Protein AF-A0A7S3FSC6-F1 (afdb_monomer_lite)

Structure (mmCIF, N/CA/C/O backbone):
data_AF-A0A7S3FSC6-F1
#
_entry.id   AF-A0A7S3FSC6-F1
#
loop_
_atom_site.group_PDB
_atom_site.id
_atom_site.type_symbol
_atom_site.label_atom_id
_atom_site.label_alt_id
_atom_site.label_comp_id
_atom_site.label_asym_id
_atom_site.label_entity_id
_atom_site.label_seq_id
_atom_site.pdbx_PDB_ins_code
_atom_site.Cartn_x
_atom_site.Cartn_y
_atom_site.Cartn_z
_atom_site.occupancy
_atom_site.B_iso_or_equiv
_atom_site.auth_seq_id
_atom_site.auth_comp_id
_atom_site.auth_asym_id
_atom_site.auth_atom_id
_atom_site.pdbx_PDB_model_num
ATOM 1 N N . MET A 1 1 ? -4.618 5.592 -26.002 1.00 50.25 1 MET A N 1
ATOM 2 C CA . MET A 1 1 ? -4.812 6.761 -25.107 1.00 50.25 1 MET A CA 1
ATOM 3 C C . MET A 1 1 ? -4.964 6.426 -23.608 1.00 50.25 1 MET A C 1
ATOM 5 O O . MET A 1 1 ? -4.963 7.364 -22.824 1.00 50.25 1 MET A O 1
ATOM 9 N N . MET A 1 2 ? -5.034 5.151 -23.174 1.00 52.09 2 MET A N 1
ATOM 10 C CA . MET A 1 2 ? -5.099 4.773 -21.739 1.00 52.09 2 MET A CA 1
ATOM 11 C C . MET A 1 2 ? -3.818 4.130 -21.170 1.00 52.09 2 MET A C 1
ATOM 13 O O . MET A 1 2 ? -3.769 3.846 -19.982 1.00 52.09 2 MET A O 1
ATOM 17 N N . GLU A 1 3 ? -2.776 3.884 -21.973 1.00 62.28 3 GLU A N 1
ATOM 18 C CA . GLU A 1 3 ? -1.646 3.046 -21.525 1.00 62.28 3 GLU A CA 1
ATOM 19 C C . GLU A 1 3 ? -0.825 3.629 -20.362 1.00 62.28 3 GLU A C 1
ATOM 21 O O . GLU A 1 3 ? -0.234 2.859 -19.608 1.00 62.28 3 GLU A O 1
ATOM 26 N N . GLY A 1 4 ? -0.815 4.957 -20.206 1.00 70.44 4 GLY A N 1
ATOM 27 C CA . GLY A 1 4 ? -0.102 5.666 -19.136 1.00 70.44 4 GLY A CA 1
ATOM 28 C C . GLY A 1 4 ? -1.013 6.355 -18.119 1.00 70.44 4 GLY A C 1
ATOM 29 O O . GLY A 1 4 ? -0.584 7.319 -17.499 1.00 70.44 4 GLY A O 1
ATOM 30 N N . LYS A 1 5 ? -2.287 5.954 -18.021 1.00 86.56 5 LYS A N 1
ATOM 31 C CA . LYS A 1 5 ? -3.194 6.463 -16.984 1.00 86.56 5 LYS A CA 1
ATOM 32 C C . LYS A 1 5 ? -3.479 5.362 -15.972 1.00 86.56 5 LYS A C 1
ATOM 34 O O . LYS A 1 5 ? -3.822 4.240 -16.354 1.00 86.56 5 LYS A O 1
ATOM 39 N N . GLY A 1 6 ? -3.411 5.718 -14.701 1.00 94.38 6 GLY A N 1
ATOM 40 C CA . GLY A 1 6 ? -3.760 4.849 -13.593 1.00 94.38 6 GLY A CA 1
ATOM 41 C C . GLY A 1 6 ? -4.298 5.634 -12.409 1.00 94.38 6 GLY A C 1
ATOM 42 O O . GLY A 1 6 ? -4.308 6.867 -12.405 1.00 94.38 6 GLY A O 1
ATOM 43 N N . CYS A 1 7 ? -4.795 4.903 -11.421 1.00 96.56 7 CYS A N 1
ATOM 44 C CA . CYS A 1 7 ? -5.230 5.446 -10.147 1.00 96.56 7 CYS A CA 1
ATOM 45 C C . CYS A 1 7 ? -4.863 4.502 -9.004 1.00 96.56 7 CYS A C 1
ATOM 47 O O . CYS A 1 7 ? -4.746 3.282 -9.171 1.00 96.56 7 CYS A O 1
ATOM 49 N N . THR A 1 8 ? -4.711 5.080 -7.820 1.00 97.69 8 THR A N 1
ATOM 50 C CA . THR A 1 8 ? -4.690 4.319 -6.577 1.00 97.69 8 THR A CA 1
ATOM 51 C C . THR A 1 8 ? -6.101 3.867 -6.217 1.00 97.69 8 THR A C 1
ATOM 53 O O . THR A 1 8 ? -7.100 4.409 -6.697 1.00 97.69 8 THR A O 1
ATOM 56 N N . ALA A 1 9 ? -6.193 2.867 -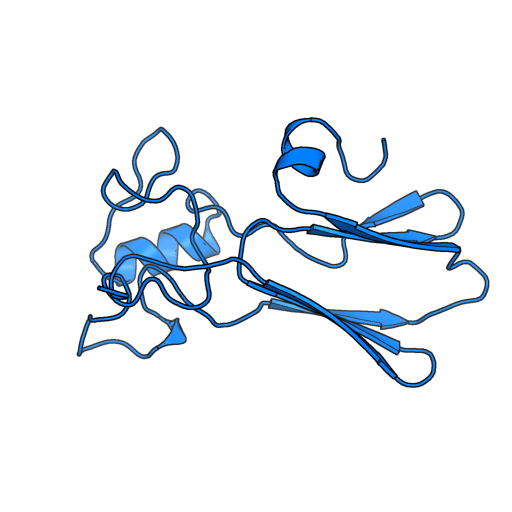5.349 1.00 98.06 9 ALA A N 1
ATOM 57 C CA . ALA A 1 9 ? -7.454 2.459 -4.759 1.00 98.06 9 ALA A CA 1
ATOM 58 C C . ALA A 1 9 ? -7.237 2.001 -3.319 1.00 98.06 9 ALA A C 1
ATOM 60 O O . ALA A 1 9 ? -6.410 1.129 -3.054 1.00 98.06 9 ALA A O 1
ATOM 61 N N . ASN A 1 10 ? -8.026 2.560 -2.408 1.00 98.44 10 ASN A N 1
ATOM 62 C CA . ASN A 1 10 ? -8.188 2.046 -1.059 1.00 98.44 10 ASN A CA 1
ATOM 63 C C . ASN A 1 10 ? -9.677 1.782 -0.841 1.00 98.44 10 ASN A C 1
ATOM 65 O O . ASN A 1 10 ? -10.488 2.708 -0.883 1.00 98.44 10 ASN A O 1
ATOM 69 N N . ALA A 1 11 ? -10.035 0.512 -0.692 1.00 98.38 11 ALA A N 1
ATOM 70 C CA . ALA A 1 11 ? -11.408 0.068 -0.525 1.00 98.38 11 ALA A CA 1
ATOM 71 C C . ALA A 1 11 ? -11.596 -0.500 0.880 1.00 98.38 11 ALA A C 1
ATOM 73 O O . ALA A 1 11 ? -10.780 -1.293 1.351 1.00 98.38 11 ALA A O 1
ATOM 74 N N . LEU A 1 12 ? -12.691 -0.119 1.531 1.00 98.56 12 LEU A N 1
ATOM 75 C CA . LEU A 1 12 ? -13.086 -0.642 2.831 1.00 98.56 12 LEU A CA 1
ATOM 76 C C . LEU A 1 12 ? -14.437 -1.337 2.694 1.00 98.56 12 LEU A C 1
ATOM 78 O O . LEU A 1 12 ? -15.450 -0.689 2.437 1.00 98.56 12 LEU A O 1
ATOM 82 N N . LEU A 1 13 ? -14.448 -2.653 2.873 1.00 98.56 13 LEU A N 1
ATOM 83 C CA . LEU A 1 13 ? -15.675 -3.426 3.005 1.00 98.56 13 LEU A CA 1
ATOM 84 C C . LEU A 1 13 ? -16.000 -3.579 4.490 1.00 98.56 13 LEU A C 1
ATOM 86 O O . LEU A 1 13 ? -15.150 -3.998 5.275 1.00 98.56 13 LEU A O 1
ATOM 90 N N . ILE A 1 14 ? -17.239 -3.268 4.856 1.00 97.94 14 ILE A N 1
ATOM 91 C CA . ILE A 1 14 ? -17.771 -3.496 6.198 1.00 97.94 14 ILE A CA 1
ATOM 92 C C . ILE A 1 14 ? -18.747 -4.662 6.103 1.00 97.94 14 ILE A C 1
ATOM 94 O O . ILE A 1 14 ? -19.761 -4.571 5.411 1.00 97.94 14 ILE A O 1
ATOM 98 N N . VAL A 1 15 ? -18.427 -5.767 6.770 1.00 97.31 15 VAL A N 1
ATOM 99 C CA . VAL A 1 15 ? -19.272 -6.962 6.803 1.00 97.31 15 VAL A CA 1
ATOM 100 C C . VAL A 1 15 ? -19.404 -7.444 8.240 1.00 97.31 15 VAL A C 1
ATOM 102 O O . VAL A 1 15 ? -18.421 -7.807 8.882 1.00 97.31 15 VAL A O 1
ATOM 105 N N . ASN A 1 16 ? -20.631 -7.434 8.764 1.00 95.94 16 ASN A N 1
ATOM 106 C CA . ASN A 1 16 ? -20.895 -7.632 10.191 1.00 95.94 16 ASN A CA 1
ATOM 107 C C . ASN A 1 16 ? -20.021 -6.676 11.031 1.00 95.94 16 ASN A C 1
ATOM 109 O O . ASN A 1 16 ? -19.974 -5.479 10.760 1.00 95.94 16 ASN A O 1
ATOM 113 N N . ASN A 1 17 ? -19.276 -7.208 12.001 1.00 96.56 17 ASN A N 1
ATOM 114 C CA . ASN A 1 17 ? -18.344 -6.441 12.826 1.00 96.56 17 ASN A CA 1
ATOM 115 C C . ASN A 1 17 ? -16.901 -6.502 12.290 1.00 96.56 17 ASN A C 1
ATOM 117 O O . ASN A 1 17 ? -15.958 -6.402 13.070 1.00 96.56 17 ASN A O 1
ATOM 121 N N . LEU A 1 18 ? -16.701 -6.707 10.987 1.00 98.44 18 LEU A N 1
ATOM 122 C CA . LEU A 1 18 ? -15.378 -6.824 10.377 1.00 98.44 18 LEU A CA 1
ATOM 123 C C . LEU A 1 18 ? -15.157 -5.725 9.335 1.00 98.44 18 LEU A C 1
ATOM 125 O O . LEU A 1 18 ? -15.922 -5.589 8.379 1.00 98.44 18 LEU A O 1
ATOM 129 N N . LEU A 1 19 ? -14.071 -4.976 9.506 1.00 98.62 19 LEU A N 1
ATOM 130 C CA . LEU A 1 19 ? -13.510 -4.091 8.493 1.00 98.62 19 LEU A CA 1
ATOM 131 C C . LEU A 1 19 ? -12.516 -4.882 7.645 1.00 98.62 19 LEU A C 1
ATOM 133 O O . LEU A 1 19 ? -11.583 -5.475 8.185 1.00 98.62 19 LEU A O 1
ATOM 137 N N . VAL A 1 20 ? -12.676 -4.861 6.326 1.00 98.75 20 VAL A N 1
ATOM 138 C CA . VAL A 1 20 ? -11.731 -5.443 5.367 1.00 98.75 20 VAL A CA 1
ATOM 139 C C . VAL A 1 20 ? -11.209 -4.318 4.482 1.00 98.75 20 VAL A C 1
ATOM 141 O O . VAL A 1 20 ? -11.916 -3.826 3.605 1.00 98.75 20 VAL A O 1
ATOM 144 N N . CYS A 1 21 ? -9.979 -3.883 4.738 1.00 98.75 21 CYS A N 1
ATOM 145 C CA . CYS A 1 21 ? -9.308 -2.834 3.979 1.00 98.75 21 CYS A CA 1
ATOM 146 C C . CYS A 1 21 ? -8.410 -3.460 2.911 1.00 98.75 21 CYS A C 1
ATOM 148 O O . CYS A 1 21 ? -7.557 -4.284 3.235 1.00 98.75 21 CYS A O 1
ATOM 150 N N . ALA A 1 22 ? -8.590 -3.059 1.655 1.00 98.75 22 ALA A N 1
ATOM 151 C CA . ALA A 1 22 ? -7.762 -3.448 0.521 1.00 98.75 22 ALA A CA 1
ATOM 152 C C . ALA A 1 22 ? -7.111 -2.199 -0.090 1.00 98.75 22 ALA A C 1
ATOM 154 O O . ALA A 1 22 ? -7.819 -1.312 -0.567 1.00 98.75 22 ALA A O 1
ATOM 155 N N . ASN A 1 23 ? -5.777 -2.128 -0.094 1.00 98.69 23 ASN A N 1
ATOM 156 C CA . ASN A 1 23 ? -5.032 -0.972 -0.602 1.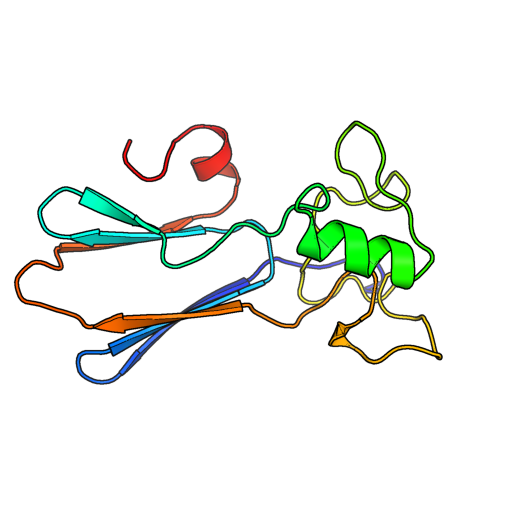00 98.69 23 ASN A CA 1
ATOM 157 C C . ASN A 1 23 ? -4.088 -1.334 -1.754 1.00 98.69 23 ASN A C 1
ATOM 159 O O . ASN A 1 23 ? -3.239 -2.213 -1.612 1.00 98.69 23 ASN A O 1
ATOM 163 N N . ALA A 1 24 ? -4.176 -0.592 -2.855 1.00 98.50 24 ALA A N 1
ATOM 164 C CA . ALA A 1 24 ? -3.244 -0.606 -3.976 1.00 98.50 24 ALA A CA 1
ATOM 165 C C . ALA A 1 24 ? -2.898 0.843 -4.358 1.00 98.50 24 ALA A C 1
ATOM 167 O O . ALA A 1 24 ? -3.632 1.503 -5.091 1.00 98.50 24 ALA A O 1
ATOM 168 N N . GLY A 1 25 ? -1.777 1.333 -3.833 1.00 98.06 25 GLY A N 1
ATOM 169 C CA . GLY A 1 25 ? -1.303 2.707 -4.005 1.00 98.06 25 GLY A CA 1
ATOM 170 C C . GLY A 1 25 ? -0.920 3.352 -2.678 1.00 98.06 25 GLY A C 1
ATOM 171 O O . GLY A 1 25 ? -0.726 2.656 -1.678 1.00 98.06 25 GLY A O 1
ATOM 172 N N . ASP A 1 26 ? -0.802 4.674 -2.668 1.00 97.12 26 ASP A N 1
ATOM 173 C CA . ASP A 1 26 ? -0.399 5.499 -1.521 1.00 97.12 26 ASP A CA 1
ATOM 174 C C . ASP A 1 26 ? -1.553 6.293 -0.884 1.00 97.12 26 ASP A C 1
ATOM 176 O O . ASP A 1 26 ? -1.350 7.168 -0.050 1.00 97.12 26 ASP A O 1
ATOM 180 N N . THR A 1 27 ? -2.789 5.931 -1.218 1.00 97.75 27 THR A N 1
ATOM 181 C CA . THR A 1 27 ? -3.970 6.276 -0.421 1.00 97.75 27 THR A CA 1
ATOM 182 C C . THR A 1 27 ? -3.939 5.493 0.894 1.00 97.75 27 THR A C 1
ATOM 184 O O . THR A 1 27 ? -3.615 4.302 0.907 1.00 97.75 27 THR A O 1
ATOM 187 N N . ARG A 1 28 ? -4.318 6.130 2.005 1.00 98.44 28 ARG A N 1
ATOM 188 C CA . ARG A 1 28 ? -4.267 5.515 3.340 1.00 98.44 28 ARG A CA 1
ATOM 189 C C . ARG A 1 28 ? -5.647 5.409 3.976 1.00 98.44 28 ARG A C 1
ATOM 191 O O . ARG A 1 28 ? -6.454 6.331 3.873 1.00 98.44 28 ARG A O 1
ATOM 198 N N . CYS A 1 29 ? -5.875 4.290 4.657 1.00 98.62 29 CYS A N 1
ATOM 199 C CA . CYS A 1 29 ? -7.026 4.026 5.510 1.00 98.62 29 CYS A CA 1
ATOM 200 C C . CYS A 1 29 ? -6.560 3.863 6.960 1.00 98.62 29 CYS A C 1
ATOM 202 O O . CYS A 1 29 ? -5.586 3.152 7.237 1.00 98.62 29 CYS A O 1
ATOM 204 N N . VAL A 1 30 ? -7.243 4.531 7.884 1.00 98.62 30 VAL A N 1
ATOM 205 C CA . VAL A 1 30 ? -6.908 4.590 9.310 1.00 98.62 30 VAL A CA 1
ATOM 206 C C . VAL A 1 30 ? -8.191 4.442 10.117 1.00 98.62 30 VAL A C 1
ATOM 208 O O . VAL A 1 30 ? -9.156 5.157 9.863 1.00 98.62 30 VAL A O 1
ATOM 211 N N . VAL A 1 31 ? -8.203 3.545 11.101 1.00 98.56 31 VAL A N 1
ATOM 212 C CA . VAL A 1 31 ? -9.288 3.457 12.086 1.00 98.56 31 VAL A CA 1
ATOM 213 C C . VAL A 1 31 ? -8.908 4.239 13.341 1.00 98.56 31 VAL A C 1
ATOM 215 O O . VAL A 1 31 ? -7.789 4.114 13.838 1.00 98.56 31 VAL A O 1
ATOM 218 N N . GLY A 1 32 ? -9.825 5.067 13.833 1.00 98.50 32 GLY A N 1
ATOM 219 C CA . GLY A 1 32 ? -9.752 5.659 15.162 1.00 98.50 32 GLY A CA 1
ATOM 220 C C . GLY A 1 32 ? -10.312 4.671 16.178 1.00 98.50 32 GLY A C 1
ATOM 221 O O . GLY A 1 32 ? -11.455 4.234 16.042 1.00 98.50 32 GLY A O 1
ATOM 222 N N . GLU A 1 33 ? -9.506 4.282 17.162 1.00 98.06 33 GLU A N 1
ATOM 223 C CA . GLU A 1 33 ? -9.925 3.367 18.220 1.00 98.06 33 GLU A CA 1
ATOM 224 C C . GLU A 1 33 ? -9.398 3.811 19.590 1.00 98.06 33 GLU A C 1
ATOM 226 O O . GLU A 1 33 ? -8.183 3.864 19.819 1.00 98.06 33 GLU A O 1
ATOM 231 N N . ALA A 1 34 ? -10.317 4.118 20.510 1.00 96.75 34 ALA A N 1
ATOM 232 C CA . ALA A 1 34 ? -10.036 4.661 21.840 1.00 96.75 34 ALA A CA 1
ATOM 233 C C . ALA A 1 34 ? -9.080 5.867 21.784 1.00 96.75 34 ALA A C 1
ATOM 235 O O . ALA A 1 34 ? -8.085 5.928 22.514 1.00 96.75 34 ALA A O 1
ATOM 236 N N . GLY A 1 35 ? -9.354 6.800 20.866 1.00 95.94 35 GLY A N 1
ATOM 237 C CA . GLY A 1 35 ? -8.551 8.011 20.671 1.00 95.94 35 GLY A CA 1
ATOM 238 C C . GLY A 1 35 ? -7.191 7.802 19.990 1.00 95.94 35 GLY A C 1
ATOM 239 O O . GLY A 1 35 ? -6.415 8.753 19.887 1.00 95.94 35 GLY A O 1
ATOM 240 N N . ARG A 1 36 ? -6.877 6.589 19.511 1.00 97.75 36 ARG A N 1
ATOM 241 C CA . ARG A 1 36 ? -5.632 6.294 18.781 1.00 97.75 36 ARG A CA 1
ATOM 242 C C . ARG A 1 36 ? -5.897 5.977 17.319 1.00 97.75 36 ARG A C 1
ATOM 244 O O . ARG A 1 36 ? -6.814 5.230 16.995 1.00 97.75 36 ARG A O 1
ATOM 251 N N . ALA A 1 37 ? -5.034 6.481 16.449 1.00 98.19 37 ALA A N 1
ATOM 252 C CA . ALA A 1 37 ? -5.039 6.151 15.033 1.00 98.19 37 ALA A CA 1
ATOM 253 C C . ALA A 1 37 ? -4.313 4.824 14.768 1.00 98.19 37 ALA A C 1
ATOM 255 O O . ALA A 1 37 ? -3.109 4.698 15.001 1.00 98.19 37 ALA A O 1
ATOM 256 N N . ILE A 1 38 ? -5.030 3.838 14.234 1.00 98.06 38 ILE A N 1
ATOM 257 C CA . ILE A 1 38 ? -4.492 2.533 13.842 1.00 98.06 38 ILE A CA 1
ATOM 258 C C . ILE A 1 38 ? -4.546 2.431 12.310 1.00 98.06 38 ILE A C 1
ATOM 260 O O . ILE A 1 38 ? -5.631 2.363 11.731 1.00 98.06 38 ILE A O 1
ATOM 264 N N . PRO A 1 39 ? -3.398 2.402 11.609 1.00 97.81 39 PRO A N 1
ATOM 265 C CA . PRO A 1 39 ? -3.387 2.238 10.159 1.00 97.81 39 PRO A CA 1
ATOM 266 C C . PRO A 1 39 ? -3.992 0.894 9.742 1.00 97.81 39 PRO A C 1
ATOM 268 O O . PRO A 1 39 ? -3.558 -0.168 10.207 1.00 97.81 39 PRO A O 1
ATOM 271 N N . LEU A 1 40 ? -4.966 0.929 8.835 1.00 98.50 40 LEU A N 1
ATOM 272 C CA . LEU A 1 40 ? -5.535 -0.254 8.187 1.00 98.50 40 LEU A CA 1
ATOM 273 C C . LEU A 1 40 ? -4.869 -0.565 6.844 1.00 98.50 40 LEU A C 1
ATOM 275 O O . LEU A 1 40 ? -5.041 -1.659 6.322 1.00 98.50 40 LEU A O 1
ATOM 279 N N . SER A 1 41 ? -4.052 0.341 6.315 1.00 98.44 41 SER A N 1
ATOM 280 C CA . SER A 1 41 ? -3.260 0.111 5.110 1.00 98.44 41 SER A CA 1
ATOM 281 C C . SER A 1 41 ? -1.819 0.584 5.271 1.00 98.44 41 SER A C 1
ATOM 283 O O . SER A 1 41 ? -1.495 1.379 6.154 1.00 98.44 41 SER A O 1
ATOM 285 N N . THR A 1 42 ? -0.956 0.109 4.377 1.00 96.94 42 THR A N 1
ATOM 286 C CA . THR A 1 42 ? 0.398 0.633 4.174 1.00 96.94 42 THR A CA 1
ATOM 287 C C . THR A 1 42 ? 0.469 1.284 2.801 1.00 96.94 42 THR A C 1
ATOM 289 O O . THR A 1 42 ? 0.013 0.696 1.820 1.00 96.94 42 THR A O 1
ATOM 292 N N . ASP A 1 43 ? 1.024 2.490 2.739 1.00 97.56 43 ASP A N 1
ATOM 293 C CA . ASP A 1 43 ? 1.176 3.244 1.498 1.00 97.56 43 ASP A CA 1
ATOM 294 C C . ASP A 1 43 ? 2.235 2.583 0.619 1.00 97.56 43 ASP A C 1
ATOM 296 O O . ASP A 1 43 ? 3.364 2.349 1.047 1.00 97.56 43 ASP A O 1
ATOM 300 N N . HIS A 1 44 ? 1.894 2.283 -0.627 1.00 98.00 44 HIS A N 1
ATOM 301 C CA . HIS A 1 44 ? 2.778 1.573 -1.540 1.00 98.00 44 HIS A CA 1
ATOM 302 C C . HIS A 1 44 ? 3.685 2.543 -2.299 1.00 98.00 44 HIS A C 1
ATOM 304 O O . HIS A 1 44 ? 3.371 2.989 -3.405 1.00 98.00 44 HIS A O 1
ATOM 310 N N . LYS A 1 45 ? 4.838 2.843 -1.697 1.00 96.94 45 LYS A N 1
ATOM 311 C CA . LYS A 1 45 ? 5.886 3.677 -2.297 1.00 96.94 45 LYS A CA 1
ATOM 312 C C . LYS A 1 45 ? 7.024 2.813 -2.885 1.00 96.94 45 LYS A C 1
ATOM 314 O O . LYS A 1 45 ? 7.358 1.775 -2.303 1.00 96.94 45 LYS A O 1
ATOM 319 N N . PRO A 1 46 ? 7.662 3.207 -4.007 1.00 97.94 46 PRO A N 1
ATOM 320 C CA . PRO A 1 46 ? 8.731 2.424 -4.650 1.00 97.94 46 PRO A CA 1
ATOM 321 C C . PRO A 1 46 ? 9.980 2.176 -3.794 1.00 97.94 46 PRO A C 1
ATOM 323 O O . PRO A 1 46 ? 10.709 1.218 -4.032 1.00 97.94 46 PRO A O 1
ATOM 326 N N . ASN A 1 47 ? 10.239 3.011 -2.788 1.00 95.56 47 ASN A N 1
ATOM 327 C CA . ASN A 1 47 ? 11.372 2.866 -1.872 1.00 95.56 47 ASN A CA 1
ATOM 328 C C . ASN A 1 47 ? 11.156 1.797 -0.783 1.00 95.56 47 ASN A C 1
ATOM 330 O O . ASN A 1 47 ? 12.129 1.382 -0.143 1.00 95.56 47 ASN A O 1
ATOM 334 N N . LEU A 1 48 ? 9.923 1.324 -0.574 1.00 96.81 48 LEU A N 1
ATOM 335 C CA . LEU A 1 48 ? 9.645 0.228 0.351 1.00 96.81 48 LEU A CA 1
ATOM 336 C C . LEU A 1 48 ? 10.316 -1.051 -0.135 1.00 96.81 48 LEU A C 1
ATOM 338 O O . LEU A 1 48 ? 10.142 -1.444 -1.285 1.00 96.81 48 LEU A O 1
ATOM 342 N N . LYS A 1 49 ? 11.036 -1.745 0.758 1.00 97.50 49 LYS A N 1
ATOM 343 C CA . LYS A 1 49 ? 11.864 -2.908 0.396 1.00 97.50 49 LYS A CA 1
ATOM 344 C C . LYS A 1 49 ? 11.106 -3.940 -0.450 1.00 97.50 49 LYS A C 1
ATOM 346 O O . LYS A 1 49 ? 11.600 -4.328 -1.499 1.00 97.50 49 LYS A O 1
ATOM 351 N N . ARG A 1 50 ? 9.899 -4.345 -0.031 1.00 97.81 50 ARG A N 1
ATOM 352 C CA . ARG A 1 50 ? 9.078 -5.332 -0.761 1.00 97.81 50 ARG A CA 1
ATOM 353 C C . ARG A 1 50 ? 8.722 -4.864 -2.174 1.00 97.81 50 ARG A C 1
ATOM 355 O O . ARG A 1 50 ? 8.757 -5.656 -3.110 1.00 97.81 50 ARG A O 1
ATOM 362 N N . GLU A 1 51 ? 8.388 -3.587 -2.324 1.00 98.56 51 GLU A N 1
ATOM 363 C CA . GLU A 1 51 ? 8.011 -3.010 -3.612 1.00 98.56 51 GLU A CA 1
ATOM 364 C C . GLU A 1 51 ? 9.244 -2.853 -4.510 1.00 98.56 51 GLU A C 1
ATOM 366 O O . GLU A 1 51 ? 9.220 -3.291 -5.656 1.00 98.56 51 GLU A O 1
ATOM 371 N N . ARG A 1 52 ? 10.349 -2.330 -3.966 1.00 98.31 52 ARG A N 1
ATOM 372 C CA . ARG A 1 52 ? 11.630 -2.175 -4.665 1.00 98.31 52 ARG A CA 1
ATOM 373 C C . ARG A 1 52 ? 12.178 -3.502 -5.178 1.00 98.31 52 ARG A C 1
ATOM 375 O O . ARG A 1 52 ? 12.585 -3.588 -6.331 1.00 98.31 52 ARG A O 1
ATOM 382 N N . ASP A 1 53 ? 12.147 -4.539 -4.343 1.00 98.50 53 ASP A N 1
ATOM 383 C CA . ASP A 1 53 ? 12.614 -5.874 -4.719 1.00 98.50 53 ASP A CA 1
ATOM 384 C C . ASP A 1 53 ? 11.790 -6.435 -5.895 1.00 98.50 53 ASP A C 1
ATOM 386 O O . ASP A 1 53 ? 12.356 -7.045 -6.803 1.00 98.50 53 ASP A O 1
ATOM 390 N N . ARG A 1 54 ? 10.467 -6.200 -5.923 1.00 98.56 54 ARG A N 1
ATOM 391 C CA . ARG A 1 54 ? 9.614 -6.562 -7.070 1.00 98.56 54 ARG A CA 1
ATOM 392 C C . ARG A 1 54 ? 9.972 -5.743 -8.312 1.00 98.56 54 ARG A C 1
ATOM 394 O O . ARG A 1 54 ? 10.153 -6.323 -9.377 1.00 98.56 54 ARG A O 1
ATOM 401 N N . ILE A 1 55 ? 10.105 -4.424 -8.176 1.00 98.56 55 ILE A N 1
ATOM 402 C CA . ILE A 1 55 ? 10.426 -3.508 -9.284 1.00 98.56 55 ILE A CA 1
ATOM 403 C C . ILE A 1 55 ? 11.741 -3.912 -9.966 1.00 98.56 55 ILE A C 1
ATOM 405 O O . ILE A 1 55 ? 11.785 -4.020 -11.190 1.00 98.56 55 ILE A O 1
ATOM 409 N N . TYR A 1 56 ? 12.782 -4.220 -9.188 1.00 98.19 56 TYR A N 1
ATOM 410 C CA . TYR A 1 56 ? 14.073 -4.672 -9.719 1.00 98.19 56 TYR A CA 1
ATOM 411 C C . TYR A 1 56 ? 13.989 -6.038 -10.399 1.00 98.19 56 TYR A C 1
ATOM 413 O O . TYR A 1 56 ? 14.542 -6.219 -11.483 1.00 98.19 56 TYR A O 1
ATOM 421 N N . LYS A 1 57 ? 13.250 -6.994 -9.819 1.00 98.06 57 LYS A N 1
ATOM 422 C CA . LYS A 1 57 ? 12.987 -8.290 -10.470 1.00 98.06 57 LYS A CA 1
ATOM 423 C C . LYS A 1 57 ? 12.220 -8.137 -11.785 1.00 98.06 57 LYS A C 1
ATOM 425 O O . LYS A 1 57 ? 12.415 -8.942 -12.692 1.00 98.06 57 LYS A O 1
ATOM 430 N N . ALA A 1 58 ? 11.392 -7.099 -11.903 1.00 97.81 58 ALA A N 1
ATOM 431 C CA . ALA A 1 58 ? 10.666 -6.780 -13.124 1.00 97.81 58 ALA A CA 1
ATOM 432 C C . ALA A 1 58 ? 11.536 -6.181 -14.243 1.00 97.81 58 ALA A C 1
ATOM 434 O O . ALA A 1 58 ? 11.061 -6.083 -15.377 1.00 97.81 58 ALA A O 1
ATOM 435 N N . GLY A 1 59 ? 12.796 -5.836 -13.947 1.00 96.75 59 GLY A N 1
ATOM 436 C CA . GLY A 1 59 ? 13.732 -5.199 -14.876 1.00 96.75 59 GLY A CA 1
ATOM 437 C C . GLY A 1 59 ? 13.678 -3.668 -14.871 1.00 96.75 59 GLY A C 1
ATOM 438 O O . GLY A 1 59 ? 14.349 -3.046 -15.689 1.00 96.75 59 GLY A O 1
ATOM 439 N N . SER A 1 60 ? 12.904 -3.071 -13.961 1.00 96.75 60 SER A N 1
ATOM 440 C CA . SER A 1 60 ? 12.811 -1.620 -13.766 1.00 96.75 60 SER A CA 1
ATOM 441 C C . SER A 1 60 ? 13.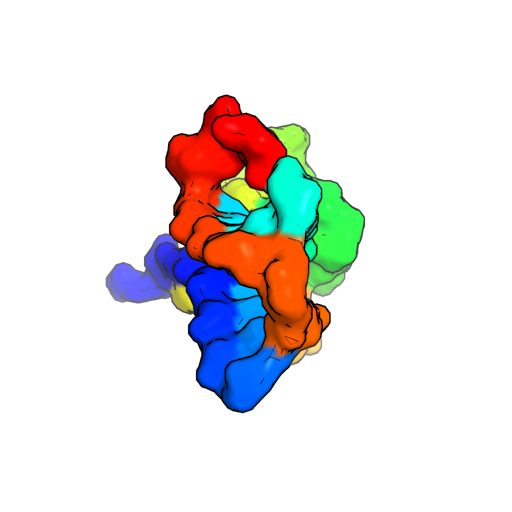761 -1.145 -12.663 1.00 96.75 60 SER A C 1
ATOM 443 O O . SER A 1 60 ? 14.318 -1.936 -11.901 1.00 96.75 60 SER A O 1
ATOM 445 N N . THR A 1 61 ? 13.931 0.167 -12.543 1.00 97.06 61 THR A N 1
ATOM 446 C CA . THR A 1 61 ? 14.804 0.829 -11.561 1.00 97.06 61 THR A CA 1
ATOM 447 C C . THR A 1 61 ? 14.020 1.786 -10.666 1.00 97.06 61 THR A C 1
ATOM 449 O O . THR A 1 61 ? 12.901 2.163 -10.992 1.00 97.06 61 THR A O 1
ATOM 452 N N . VAL A 1 62 ? 14.595 2.187 -9.529 1.00 98.00 62 VAL A N 1
ATOM 453 C CA . VAL A 1 62 ? 14.036 3.191 -8.613 1.00 98.00 62 VAL A CA 1
ATOM 454 C C . VAL A 1 62 ? 15.130 4.217 -8.355 1.00 98.00 62 VAL A C 1
ATOM 456 O O . VAL A 1 62 ? 16.194 3.861 -7.846 1.00 98.00 62 VAL A O 1
ATOM 459 N N . ASN A 1 63 ? 14.898 5.472 -8.737 1.00 96.25 63 ASN A N 1
ATOM 460 C CA . ASN A 1 63 ? 15.876 6.543 -8.535 1.00 96.25 63 ASN A CA 1
ATOM 461 C C . ASN A 1 63 ? 15.880 7.050 -7.075 1.00 96.25 63 ASN A C 1
ATOM 463 O O . ASN A 1 63 ? 15.069 6.628 -6.247 1.00 96.25 63 ASN A O 1
ATOM 467 N N . ILE A 1 64 ? 16.789 7.978 -6.755 1.00 94.94 64 ILE A N 1
ATOM 468 C CA . ILE A 1 64 ? 16.926 8.546 -5.400 1.00 94.94 64 ILE A CA 1
ATOM 469 C C . ILE A 1 64 ? 15.670 9.290 -4.916 1.00 94.94 64 ILE A C 1
ATOM 471 O O . ILE A 1 64 ? 15.412 9.349 -3.718 1.00 94.94 64 ILE A O 1
ATOM 475 N N . GLU A 1 65 ? 14.856 9.796 -5.841 1.00 94.69 65 GLU A N 1
ATOM 476 C CA . GLU A 1 65 ? 13.578 10.462 -5.562 1.00 94.69 65 GLU A CA 1
ATOM 477 C C . GLU A 1 65 ? 12.420 9.466 -5.369 1.00 94.69 65 GLU A C 1
ATOM 479 O O . GLU A 1 65 ? 11.273 9.866 -5.182 1.00 94.69 65 GLU A O 1
ATOM 484 N N . GLY A 1 66 ? 12.690 8.158 -5.437 1.00 95.00 66 GLY A N 1
ATOM 485 C CA . GLY A 1 66 ? 11.674 7.121 -5.295 1.00 95.00 66 GLY A CA 1
ATOM 486 C C . GLY A 1 66 ? 10.787 6.951 -6.529 1.00 95.00 66 GLY A C 1
ATOM 487 O O . GLY A 1 66 ? 9.661 6.480 -6.390 1.00 95.00 66 GLY A O 1
ATOM 488 N N . ARG A 1 67 ? 11.263 7.312 -7.727 1.00 96.62 67 ARG A N 1
ATOM 489 C CA . ARG A 1 67 ? 1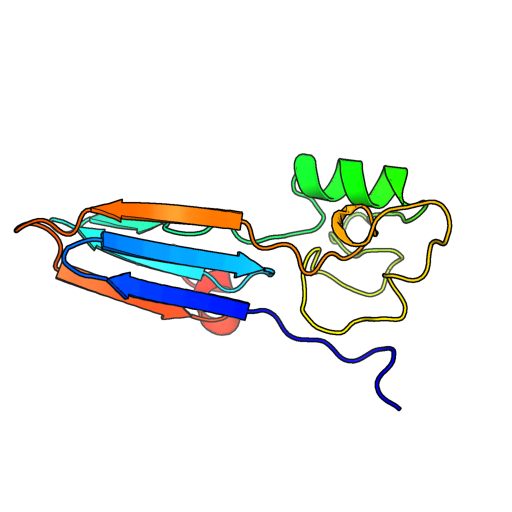0.536 7.135 -8.994 1.00 96.62 67 ARG A CA 1
ATOM 490 C C . ARG A 1 67 ? 10.985 5.889 -9.750 1.00 96.62 67 ARG A C 1
ATOM 492 O O . ARG A 1 67 ? 12.183 5.674 -9.932 1.00 96.62 67 ARG A O 1
ATOM 499 N N . ILE A 1 68 ? 10.018 5.118 -10.241 1.00 96.06 68 ILE A N 1
ATOM 500 C CA . ILE A 1 68 ? 10.220 3.963 -11.117 1.00 96.06 68 ILE A CA 1
ATOM 501 C C . ILE A 1 68 ? 10.610 4.454 -12.507 1.00 96.06 68 ILE A C 1
ATOM 503 O O . ILE A 1 68 ? 9.854 5.209 -13.122 1.00 96.06 68 ILE A O 1
ATOM 507 N N . ASP A 1 69 ? 11.786 4.043 -12.981 1.00 94.44 69 ASP A N 1
ATOM 508 C CA . ASP A 1 69 ? 12.350 4.419 -14.288 1.00 94.44 69 ASP A CA 1
ATOM 509 C C . ASP A 1 69 ? 12.338 5.942 -14.543 1.00 94.44 69 ASP A C 1
ATOM 511 O O . ASP A 1 69 ? 12.177 6.410 -15.667 1.00 94.44 69 ASP A O 1
ATOM 515 N N . GLY A 1 70 ? 12.457 6.735 -13.470 1.00 92.94 70 GLY A N 1
ATOM 516 C CA . GLY A 1 70 ? 12.400 8.200 -13.511 1.00 92.94 70 GLY A CA 1
ATOM 517 C C . GLY A 1 70 ? 11.004 8.801 -13.729 1.00 92.94 70 GLY A C 1
ATOM 518 O O . GLY A 1 70 ? 10.882 10.021 -13.750 1.00 92.94 70 GLY A O 1
ATOM 519 N N . ASN A 1 71 ? 9.953 7.984 -13.849 1.00 90.25 71 ASN A N 1
ATOM 520 C CA . ASN A 1 71 ? 8.605 8.435 -14.198 1.00 90.25 71 ASN A CA 1
ATOM 521 C C . ASN A 1 71 ? 7.661 8.476 -12.982 1.00 90.25 71 ASN A C 1
ATOM 523 O O . ASN A 1 71 ? 7.318 9.551 -12.485 1.00 90.25 71 ASN A O 1
ATOM 527 N N . LEU A 1 72 ? 7.269 7.313 -12.453 1.00 92.00 72 LEU A N 1
ATOM 528 C CA . LEU A 1 72 ? 6.179 7.192 -11.474 1.00 92.00 72 LEU A CA 1
ATOM 529 C C . LEU A 1 72 ? 6.693 7.039 -10.039 1.00 92.00 72 LEU A C 1
ATOM 531 O O . LEU A 1 72 ? 7.514 6.173 -9.765 1.00 92.00 72 LEU A O 1
ATOM 535 N N . ASN A 1 73 ? 6.172 7.827 -9.100 1.00 93.75 73 ASN A N 1
ATOM 536 C CA . ASN A 1 73 ? 6.502 7.769 -7.664 1.00 93.75 73 ASN A CA 1
ATOM 537 C C . ASN A 1 73 ? 5.603 6.803 -6.858 1.00 93.75 73 ASN A C 1
ATOM 539 O O . ASN A 1 73 ? 5.578 6.855 -5.629 1.00 93.75 73 ASN A O 1
ATOM 543 N N . LEU A 1 74 ? 4.882 5.913 -7.543 1.00 94.44 74 LEU A N 1
ATOM 544 C CA . LEU A 1 74 ? 3.941 4.947 -6.976 1.00 94.44 74 LEU A CA 1
ATOM 545 C C . LEU A 1 74 ? 4.290 3.531 -7.438 1.00 94.44 74 LEU A C 1
ATOM 547 O O . LEU A 1 74 ? 4.698 3.327 -8.580 1.00 94.44 74 LEU A O 1
ATOM 551 N N . SER A 1 75 ? 4.146 2.539 -6.558 1.00 97.56 75 SER A N 1
ATOM 552 C CA . SER A 1 75 ? 4.484 1.145 -6.889 1.00 97.56 75 SER A CA 1
ATOM 553 C C . SER A 1 75 ? 3.265 0.262 -7.153 1.00 97.56 75 SER A C 1
ATOM 555 O O . SER A 1 75 ? 3.410 -0.855 -7.654 1.00 97.56 75 SER A O 1
ATOM 557 N N . ARG A 1 76 ? 2.057 0.741 -6.843 1.00 98.31 76 ARG A N 1
ATOM 558 C CA . ARG A 1 76 ? 0.803 0.024 -7.090 1.00 98.31 76 ARG A CA 1
ATOM 559 C C . ARG A 1 76 ? -0.277 0.963 -7.595 1.00 98.31 76 ARG A C 1
ATOM 561 O O . ARG A 1 76 ? -0.427 2.059 -7.070 1.00 98.31 76 ARG A O 1
ATOM 568 N N . ALA A 1 77 ? -1.026 0.496 -8.585 1.00 97.50 77 ALA A N 1
ATOM 569 C CA . ALA A 1 77 ? -2.144 1.217 -9.182 1.00 97.50 77 ALA A CA 1
ATOM 570 C C . ALA A 1 77 ? -3.026 0.278 -10.005 1.00 97.50 77 ALA A C 1
ATOM 572 O O . ALA A 1 77 ? -2.573 -0.756 -10.515 1.00 97.50 77 ALA A O 1
ATOM 573 N N . ILE A 1 78 ? -4.283 0.661 -10.189 1.00 97.25 78 ILE A N 1
ATOM 574 C CA . ILE A 1 78 ? -5.150 0.166 -11.260 1.00 97.25 78 ILE A CA 1
ATOM 575 C C . ILE A 1 78 ? -4.838 0.992 -12.515 1.00 97.25 78 ILE A C 1
ATOM 577 O O . ILE A 1 78 ? -4.649 2.198 -12.420 1.00 97.25 78 ILE A O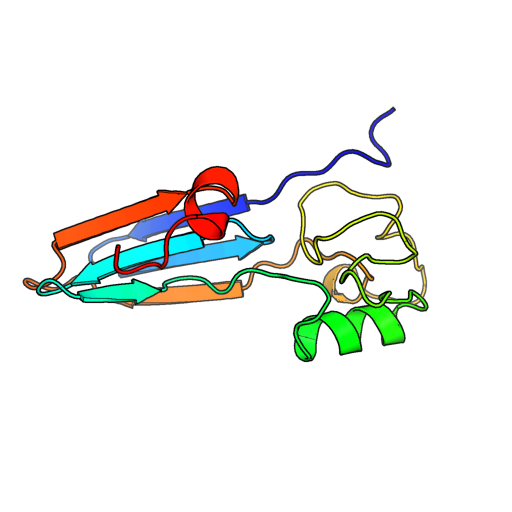 1
ATOM 581 N N . GLY A 1 79 ? -4.759 0.364 -13.691 1.00 95.12 79 GLY A N 1
ATOM 582 C CA . GLY A 1 79 ? -4.268 1.033 -14.906 1.00 95.12 79 GLY A CA 1
ATOM 583 C C . GLY A 1 79 ? -2.746 0.944 -15.040 1.00 95.12 79 GLY A C 1
ATOM 584 O O . GLY A 1 79 ? -2.188 -0.106 -14.728 1.00 95.12 79 GLY A O 1
ATOM 585 N N . ASP A 1 80 ? -2.086 1.985 -15.550 1.00 94.00 80 ASP A N 1
ATOM 586 C CA . ASP A 1 80 ? -0.627 2.031 -15.796 1.00 94.00 80 ASP A CA 1
ATOM 587 C C . ASP A 1 80 ? -0.102 0.808 -16.557 1.00 94.00 80 ASP A C 1
ATOM 589 O O . ASP A 1 80 ? 0.920 0.200 -16.227 1.00 94.00 80 ASP A O 1
ATOM 593 N N . ILE A 1 81 ? -0.850 0.421 -17.592 1.00 93.12 81 ILE A N 1
ATOM 594 C CA . ILE A 1 81 ? -0.628 -0.815 -18.345 1.00 93.12 81 ILE A CA 1
ATOM 595 C C . ILE A 1 81 ? 0.770 -0.842 -18.966 1.00 93.12 81 ILE A C 1
ATOM 597 O O . ILE A 1 81 ? 1.352 -1.916 -19.071 1.00 93.12 81 ILE A O 1
ATOM 601 N N . ALA A 1 82 ? 1.349 0.311 -19.317 1.00 91.81 82 ALA A N 1
ATOM 602 C CA . ALA A 1 82 ? 2.723 0.406 -19.815 1.00 91.81 82 ALA A CA 1
ATOM 603 C C . ALA A 1 82 ? 3.764 -0.255 -18.884 1.00 91.81 82 ALA A C 1
ATOM 605 O O . ALA A 1 82 ? 4.727 -0.835 -19.377 1.00 91.81 82 ALA A O 1
ATOM 606 N N . HIS A 1 83 ? 3.532 -0.258 -17.568 1.00 93.31 83 HIS A N 1
ATOM 607 C CA . HIS A 1 83 ? 4.430 -0.838 -16.560 1.00 93.31 83 HIS A CA 1
ATOM 608 C C . HIS A 1 83 ? 4.096 -2.298 -16.199 1.00 93.31 83 HIS A C 1
ATOM 610 O O . HIS A 1 83 ? 4.641 -2.840 -15.234 1.00 93.31 83 HIS A O 1
ATOM 616 N N . LYS A 1 84 ? 3.186 -2.931 -16.956 1.00 95.00 84 LYS A N 1
ATOM 617 C CA . LYS A 1 84 ? 2.630 -4.275 -16.704 1.00 95.00 84 LYS A CA 1
ATOM 618 C C . LYS A 1 84 ? 2.771 -5.226 -17.894 1.00 95.00 84 LYS A C 1
ATOM 620 O O . LYS A 1 84 ? 1.986 -6.160 -18.041 1.00 95.00 84 LYS A O 1
ATOM 625 N N . LYS A 1 85 ? 3.739 -4.960 -18.774 1.00 94.06 85 LYS A N 1
ATOM 626 C CA . LYS A 1 85 ? 3.912 -5.653 -20.063 1.00 94.06 85 LYS A CA 1
ATOM 627 C C . LYS A 1 85 ? 5.067 -6.653 -20.086 1.00 94.06 85 LYS A C 1
ATOM 629 O O . LYS A 1 85 ? 5.387 -7.142 -21.165 1.00 94.06 85 LYS A O 1
ATOM 634 N N . ASN A 1 86 ? 5.710 -6.972 -18.959 1.00 95.56 86 ASN A N 1
ATOM 635 C CA . ASN A 1 86 ? 6.770 -7.981 -18.963 1.00 95.56 86 ASN A CA 1
ATOM 636 C C . ASN A 1 86 ? 6.143 -9.374 -19.184 1.00 95.56 86 ASN A C 1
ATOM 638 O O . ASN A 1 86 ? 5.453 -9.863 -18.286 1.00 95.56 86 ASN A O 1
ATOM 642 N N . PRO A 1 87 ? 6.372 -10.032 -20.339 1.00 95.50 87 PRO A N 1
ATOM 643 C CA . PRO A 1 87 ? 5.674 -11.268 -20.694 1.00 95.50 87 PRO A CA 1
ATOM 644 C C . PRO A 1 87 ? 6.170 -12.486 -19.906 1.00 95.50 87 PRO A C 1
ATOM 646 O O . PRO A 1 87 ? 5.564 -13.550 -19.982 1.00 95.50 87 PRO A O 1
ATOM 649 N N . ARG A 1 88 ? 7.283 -12.357 -19.172 1.00 97.00 88 ARG A N 1
ATOM 650 C CA . ARG A 1 88 ? 7.872 -13.442 -18.373 1.00 97.00 88 ARG A CA 1
ATOM 651 C C . ARG A 1 88 ? 7.360 -13.470 -16.932 1.00 97.00 88 ARG A C 1
ATOM 653 O O . ARG A 1 88 ? 7.776 -14.342 -16.179 1.00 97.00 88 ARG A O 1
ATOM 660 N N . LEU A 1 89 ? 6.519 -12.512 -16.544 1.00 97.81 89 LEU A N 1
ATOM 661 C CA . LEU A 1 89 ? 6.100 -12.290 -15.162 1.00 97.81 89 LEU A CA 1
ATOM 662 C C . LEU A 1 89 ? 4.584 -12.334 -15.025 1.00 97.81 89 LEU A C 1
ATOM 664 O O . LEU A 1 89 ? 3.852 -11.858 -15.897 1.00 97.81 89 LEU A O 1
ATOM 668 N N . GLY A 1 90 ? 4.105 -12.838 -13.888 1.00 97.69 90 GLY A N 1
ATOM 669 C CA . GLY A 1 90 ? 2.695 -12.738 -13.535 1.00 97.69 90 GLY A CA 1
ATOM 670 C C . GLY A 1 90 ? 2.264 -11.281 -13.329 1.00 97.69 90 GLY A C 1
ATOM 671 O O . GLY A 1 90 ? 3.079 -10.398 -13.060 1.00 97.69 90 GLY A O 1
ATOM 672 N N . LEU A 1 91 ? 0.954 -11.014 -13.392 1.00 95.94 91 LEU A N 1
ATOM 673 C CA . LEU A 1 91 ? 0.397 -9.661 -13.209 1.00 95.94 91 LEU A CA 1
ATOM 674 C C . LEU A 1 91 ? 0.804 -9.006 -11.877 1.00 95.94 91 LEU A C 1
ATOM 676 O O . LEU A 1 91 ? 0.913 -7.786 -11.796 1.00 95.94 91 LEU A O 1
ATOM 680 N N . HIS A 1 92 ? 1.032 -9.813 -10.838 1.00 96.75 92 HIS A N 1
ATOM 681 C CA . HIS A 1 92 ? 1.403 -9.329 -9.511 1.00 96.75 92 HIS A CA 1
ATOM 682 C C . HIS A 1 92 ? 2.906 -9.059 -9.336 1.00 96.75 92 HIS A C 1
ATOM 684 O O . HIS A 1 92 ? 3.291 -8.428 -8.353 1.00 96.75 92 HIS A O 1
ATOM 690 N N . GLU A 1 93 ? 3.734 -9.511 -10.279 1.00 98.12 93 GLU A N 1
ATOM 691 C CA . GLU A 1 93 ? 5.200 -9.406 -10.255 1.00 98.12 93 GLU A CA 1
ATOM 692 C C . GLU A 1 93 ? 5.727 -8.268 -11.137 1.00 98.12 93 GLU A C 1
ATOM 694 O O . GLU A 1 93 ? 6.920 -7.981 -11.136 1.00 98.12 93 GLU A O 1
ATOM 699 N N . GLN A 1 94 ? 4.838 -7.603 -11.877 1.00 98.19 94 GLN A N 1
ATOM 700 C CA . GLN A 1 94 ? 5.154 -6.436 -12.696 1.00 98.19 94 GLN A CA 1
ATOM 701 C C . GLN A 1 94 ? 5.707 -5.280 -11.839 1.00 98.19 94 GLN A C 1
ATOM 703 O O . GLN A 1 94 ? 5.452 -5.203 -10.632 1.00 98.19 94 GLN A O 1
ATOM 708 N N . ALA A 1 95 ? 6.431 -4.341 -12.460 1.00 97.31 95 ALA A N 1
ATOM 709 C CA . ALA A 1 95 ? 7.020 -3.198 -11.753 1.00 97.31 95 ALA A CA 1
ATOM 710 C C . ALA A 1 95 ? 5.952 -2.414 -10.968 1.00 97.31 95 ALA A C 1
ATOM 712 O O . ALA A 1 95 ? 6.098 -2.173 -9.763 1.00 97.31 95 ALA A O 1
ATOM 713 N N . ILE A 1 96 ? 4.819 -2.145 -11.623 1.00 97.56 96 ILE A N 1
ATOM 714 C CA . ILE A 1 96 ? 3.590 -1.675 -10.980 1.00 97.56 96 ILE A CA 1
ATOM 715 C C . ILE A 1 96 ? 2.588 -2.820 -10.941 1.00 97.56 96 ILE A C 1
ATOM 717 O O . ILE A 1 96 ? 2.313 -3.437 -11.962 1.00 97.56 96 ILE A O 1
ATOM 721 N N . THR A 1 97 ? 1.983 -3.079 -9.785 1.00 98.06 97 THR A N 1
ATOM 722 C CA . THR A 1 97 ? 0.962 -4.129 -9.630 1.00 98.06 97 THR A CA 1
ATOM 723 C C . THR A 1 97 ? -0.384 -3.551 -9.198 1.00 98.06 97 THR A C 1
ATOM 725 O O . THR A 1 97 ? -0.445 -2.529 -8.518 1.00 98.06 97 THR A O 1
ATOM 728 N N . SER A 1 98 ? -1.476 -4.207 -9.597 1.00 97.56 98 SER A N 1
ATOM 729 C CA . SER A 1 98 ? -2.827 -3.925 -9.083 1.00 97.56 98 SER A CA 1
ATOM 730 C C . SER A 1 98 ? -3.211 -4.810 -7.898 1.00 97.56 98 SER A C 1
ATOM 732 O O . SER A 1 98 ? -4.325 -4.688 -7.402 1.00 97.56 98 SER A O 1
ATOM 734 N N . LEU A 1 99 ? -2.325 -5.711 -7.458 1.00 98.31 99 LEU A N 1
ATOM 735 C CA . LEU A 1 99 ? -2.588 -6.584 -6.318 1.00 98.31 99 LEU A CA 1
ATOM 736 C C . LEU A 1 99 ? -2.685 -5.733 -5.039 1.00 98.31 99 LEU A C 1
ATOM 738 O O . LEU A 1 99 ? -1.693 -5.087 -4.686 1.00 98.31 99 LEU A O 1
ATOM 742 N N . PRO A 1 100 ? -3.832 -5.705 -4.339 1.00 98.44 100 PRO A N 1
ATOM 743 C CA . PRO A 1 100 ? -3.937 -4.970 -3.093 1.00 98.44 100 PRO A CA 1
ATOM 744 C C . PRO A 1 100 ? -3.306 -5.752 -1.940 1.00 98.44 100 PRO A C 1
ATOM 746 O O . PRO A 1 100 ? -3.334 -6.982 -1.913 1.00 98.44 100 PRO A O 1
ATOM 749 N N . ASP A 1 101 ? -2.793 -5.029 -0.952 1.00 98.50 101 ASP A N 1
ATOM 750 C CA . ASP A 1 101 ? -2.620 -5.593 0.384 1.00 98.50 101 ASP A CA 1
ATOM 751 C C . ASP A 1 101 ? -3.965 -5.558 1.110 1.00 98.50 101 ASP A C 1
ATOM 753 O O . ASP A 1 101 ? -4.662 -4.542 1.060 1.00 98.50 101 ASP A O 1
ATOM 757 N N . ILE A 1 102 ? -4.319 -6.655 1.784 1.00 98.50 102 ILE A N 1
ATOM 758 C CA . ILE A 1 102 ? -5.569 -6.778 2.536 1.00 98.50 102 ILE A CA 1
ATOM 759 C C . ILE A 1 102 ? -5.258 -6.847 4.028 1.00 98.50 102 ILE A C 1
ATOM 761 O O . ILE A 1 102 ? -4.458 -7.677 4.465 1.00 98.50 102 ILE A O 1
ATOM 765 N N . LYS A 1 103 ? -5.930 -6.010 4.817 1.00 98.44 103 LYS A N 1
ATOM 766 C CA . LYS A 1 103 ? -5.914 -6.066 6.279 1.00 98.44 103 LYS A CA 1
ATOM 767 C C . LYS A 1 103 ? -7.336 -6.120 6.810 1.00 98.44 103 LYS A C 1
ATOM 769 O O . LYS A 1 103 ? -8.199 -5.349 6.397 1.00 98.44 103 LYS A O 1
ATOM 774 N N . MET A 1 104 ? -7.557 -7.030 7.749 1.00 98.38 104 MET A N 1
ATOM 775 C CA . MET A 1 104 ? -8.825 -7.169 8.454 1.00 98.38 104 MET A CA 1
ATOM 776 C C . MET A 1 104 ? -8.704 -6.584 9.861 1.00 98.38 104 MET A C 1
ATOM 778 O O . MET A 1 104 ? -7.661 -6.731 10.502 1.00 98.38 104 MET A O 1
ATOM 782 N N . HIS A 1 105 ? -9.756 -5.923 10.337 1.00 98.25 105 HIS A N 1
ATOM 783 C CA . HIS A 1 105 ? -9.826 -5.342 11.679 1.00 98.25 105 HIS A CA 1
ATOM 784 C C . HIS A 1 105 ? -11.215 -5.543 12.276 1.00 98.25 105 HIS A C 1
ATOM 786 O O . HIS A 1 105 ? -12.221 -5.255 11.629 1.00 98.25 105 HIS A O 1
ATOM 792 N N . GLN A 1 106 ? -11.275 -6.042 13.507 1.00 98.25 106 GLN A N 1
ATOM 793 C CA . GLN A 1 106 ? -12.537 -6.291 14.197 1.00 98.25 106 GLN A CA 1
ATOM 794 C C . GLN A 1 106 ? -13.079 -4.984 14.783 1.00 98.25 106 GLN A C 1
ATOM 796 O O . GLN A 1 106 ? -12.402 -4.332 15.574 1.00 98.25 106 GLN A O 1
ATOM 801 N N . ILE A 1 107 ? -14.315 -4.629 14.440 1.00 98.31 107 ILE A N 1
ATOM 802 C CA . ILE A 1 107 ? -15.030 -3.518 15.070 1.00 98.31 107 ILE A CA 1
ATOM 803 C C . ILE A 1 107 ? -15.328 -3.903 16.518 1.00 98.31 107 ILE A C 1
ATOM 805 O O . ILE A 1 107 ? -15.896 -4.968 16.792 1.00 98.31 107 ILE A O 1
ATOM 809 N N . SER A 1 108 ? -14.960 -3.017 17.437 1.00 96.56 108 SER A N 1
ATOM 810 C CA . SER A 1 108 ? -15.232 -3.146 18.865 1.00 96.56 108 SER A CA 1
ATOM 811 C C . SER A 1 108 ? -15.977 -1.920 19.389 1.00 96.56 108 SER A C 1
ATOM 813 O O . SER A 1 108 ? -16.148 -0.926 18.691 1.00 96.56 108 SER A O 1
ATOM 815 N N . ASN A 1 109 ? -16.377 -1.958 20.658 1.00 97.38 109 ASN A N 1
ATOM 816 C CA . ASN A 1 109 ? -16.950 -0.804 21.354 1.00 97.38 109 ASN A CA 1
ATOM 817 C C . ASN A 1 109 ? -15.968 0.369 21.538 1.00 97.38 109 ASN A C 1
ATOM 819 O O . ASN A 1 109 ? -16.365 1.411 22.049 1.00 97.38 109 ASN A O 1
ATOM 823 N N . LYS A 1 110 ? -14.694 0.187 21.177 1.00 97.31 110 LYS A N 1
ATOM 824 C CA . LYS A 1 110 ? -13.667 1.232 21.187 1.00 97.31 110 LYS A CA 1
ATOM 825 C C . LYS A 1 110 ? -13.476 1.874 19.817 1.00 97.31 110 LYS A C 1
ATOM 827 O O . LYS A 1 110 ? -12.734 2.841 19.727 1.00 97.31 110 LYS A O 1
ATOM 832 N N . THR A 1 111 ? -14.045 1.297 18.759 1.00 97.81 111 THR A N 1
ATOM 833 C CA . THR A 1 111 ? -13.894 1.799 17.393 1.00 97.81 111 THR A CA 1
ATOM 834 C C . THR A 1 111 ? -14.768 3.039 17.215 1.00 97.81 111 THR A C 1
ATOM 836 O O . THR A 1 111 ? -15.988 2.950 17.322 1.00 97.81 111 THR A O 1
ATOM 839 N N . ASP A 1 112 ? -14.139 4.176 16.929 1.00 95.25 112 ASP A N 1
ATOM 840 C CA . ASP A 1 112 ? -14.794 5.485 16.882 1.00 95.25 112 ASP A CA 1
ATOM 841 C C . ASP A 1 112 ? -15.209 5.849 15.445 1.00 95.25 112 ASP A C 1
ATOM 843 O O . ASP A 1 112 ? -16.358 6.197 15.176 1.00 95.25 112 ASP A O 1
ATOM 847 N N . PHE A 1 113 ? -14.265 5.765 14.503 1.00 97.69 113 PHE A N 1
ATOM 848 C CA . PHE A 1 113 ? -14.451 6.160 13.103 1.00 97.69 113 PHE A CA 1
ATOM 849 C C . PHE A 1 113 ? -13.382 5.542 12.193 1.00 97.69 113 PHE A C 1
ATOM 851 O O . PHE A 1 113 ? -12.384 4.993 12.659 1.00 97.69 113 PHE A O 1
ATOM 858 N N . VAL A 1 114 ? -13.559 5.668 10.876 1.00 98.19 114 VAL A N 1
ATOM 859 C CA . VAL A 1 114 ? -12.535 5.338 9.874 1.00 98.19 114 VAL A CA 1
ATOM 860 C C . VAL A 1 114 ? -12.330 6.532 8.948 1.00 98.19 114 VAL A C 1
ATOM 862 O O . VAL A 1 114 ? -13.295 7.170 8.535 1.00 98.19 114 VAL A O 1
ATOM 865 N N . VAL A 1 115 ? -11.074 6.817 8.608 1.00 98.25 115 VAL A N 1
ATOM 866 C CA . VAL A 1 115 ? -10.679 7.849 7.646 1.00 98.25 115 VAL A CA 1
ATOM 867 C C . VAL A 1 115 ? -9.982 7.187 6.467 1.00 98.25 115 VAL A C 1
ATOM 869 O O . VAL A 1 115 ? -9.050 6.404 6.654 1.00 98.25 115 VAL A O 1
ATOM 872 N N . ILE A 1 116 ? -10.409 7.535 5.254 1.00 98.25 116 ILE A N 1
ATOM 873 C CA . ILE A 1 116 ? -9.719 7.196 4.007 1.00 98.25 116 ILE A CA 1
ATOM 874 C C . ILE A 1 116 ? -9.382 8.506 3.305 1.00 98.25 116 ILE A C 1
ATOM 876 O O . ILE A 1 116 ? -10.259 9.346 3.111 1.00 98.25 116 ILE A O 1
ATOM 880 N N . GLY A 1 117 ? -8.119 8.683 2.930 1.00 97.12 117 GLY A N 1
ATOM 881 C CA . GLY A 1 117 ? -7.650 9.897 2.261 1.00 97.12 117 GLY A CA 1
ATOM 882 C C . GLY A 1 117 ? -6.589 9.603 1.209 1.00 97.12 117 GLY A C 1
ATOM 883 O O . GLY A 1 117 ? -5.892 8.588 1.299 1.00 97.12 117 GLY A O 1
ATOM 884 N N . CYS A 1 118 ? -6.455 10.488 0.225 1.00 96.75 118 CYS A N 1
ATOM 885 C CA . CYS A 1 118 ? -5.330 10.465 -0.706 1.00 96.75 118 CYS A CA 1
ATOM 886 C C . CYS A 1 118 ? -4.068 11.087 -0.084 1.00 96.75 118 CYS A C 1
ATOM 888 O O . CYS A 1 118 ? -4.097 11.659 1.010 1.00 96.75 118 CYS A O 1
ATOM 890 N N . ASP A 1 119 ? -2.962 10.980 -0.811 1.00 92.31 119 ASP A N 1
ATOM 891 C CA . ASP A 1 119 ? -1.667 11.591 -0.500 1.00 92.31 119 ASP A CA 1
ATOM 892 C C . ASP A 1 119 ? -1.758 13.094 -0.175 1.00 92.31 119 ASP A C 1
ATOM 894 O O . ASP A 1 119 ? -1.077 13.561 0.733 1.00 92.31 119 ASP A O 1
ATOM 898 N N . GLY A 1 120 ? -2.676 13.840 -0.796 1.00 95.56 120 GLY A N 1
ATOM 899 C CA . GLY A 1 120 ? -2.916 15.255 -0.485 1.00 95.56 120 GLY A CA 1
ATOM 900 C C . GLY A 1 120 ? -3.166 15.550 1.004 1.00 95.56 120 GLY A C 1
ATOM 901 O O . GLY A 1 120 ? -2.830 16.634 1.479 1.00 95.56 120 GLY A O 1
ATOM 902 N N . ILE A 1 121 ? -3.701 14.5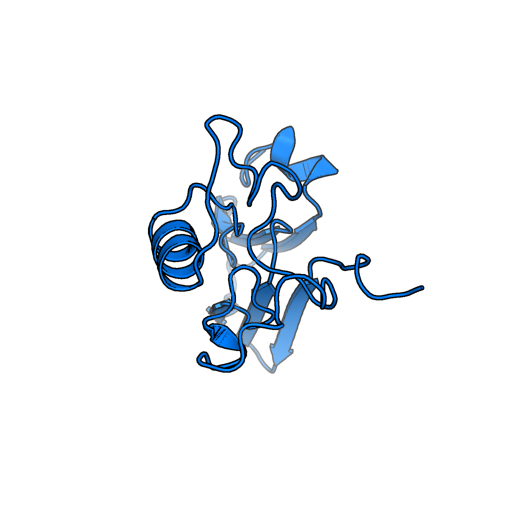87 1.763 1.00 96.19 121 ILE A N 1
ATOM 903 C CA . ILE A 1 121 ? -3.795 14.666 3.229 1.00 96.19 121 ILE A CA 1
ATOM 904 C C . ILE A 1 121 ? -2.515 14.114 3.870 1.00 96.19 121 ILE A C 1
ATOM 906 O O . ILE A 1 121 ? -1.887 14.783 4.693 1.00 96.19 121 ILE A O 1
ATOM 910 N N . TRP A 1 122 ? -2.115 12.899 3.493 1.00 95.25 122 TRP A N 1
ATOM 911 C CA . TRP A 1 122 ? -1.105 12.117 4.218 1.00 95.25 122 TRP A CA 1
ATOM 912 C C . TRP A 1 122 ? 0.342 12.566 4.024 1.00 95.25 122 TRP A C 1
ATOM 914 O O . TRP A 1 122 ? 1.197 12.194 4.827 1.00 95.25 122 TRP A O 1
ATOM 924 N N . GLU A 1 123 ? 0.617 13.386 3.014 1.00 93.00 123 GLU A N 1
ATOM 925 C CA . GLU A 1 123 ? 1.914 14.048 2.839 1.00 93.00 123 GLU A CA 1
ATOM 926 C C . GLU A 1 123 ? 2.069 15.247 3.799 1.00 93.00 123 GLU A C 1
ATOM 928 O O . GLU A 1 123 ? 3.181 15.710 4.043 1.00 93.00 123 GLU A O 1
ATOM 933 N N . THR A 1 124 ? 0.972 15.741 4.396 1.00 95.62 124 THR A N 1
ATOM 934 C CA . THR A 1 124 ? 0.991 16.878 5.343 1.00 95.62 124 THR A CA 1
ATOM 935 C C . THR A 1 124 ? 0.585 16.513 6.773 1.00 95.62 124 THR A C 1
ATOM 937 O O . THR A 1 124 ? 0.847 17.283 7.703 1.00 95.62 124 THR A O 1
ATOM 940 N N . LYS A 1 125 ? -0.046 15.349 6.972 1.00 96.50 125 LYS A N 1
ATOM 941 C CA . LYS A 1 125 ? -0.527 14.860 8.271 1.00 96.50 125 LYS A CA 1
ATOM 942 C C . LYS A 1 125 ? -0.113 13.414 8.510 1.00 96.50 125 LYS A C 1
ATOM 944 O O . LYS A 1 125 ? -0.240 12.551 7.640 1.00 96.50 125 LYS A O 1
ATOM 949 N N . THR A 1 126 ? 0.345 13.129 9.727 1.00 96.94 126 THR A N 1
ATOM 950 C CA . THR A 1 126 ? 0.460 11.739 10.193 1.00 96.94 126 THR A CA 1
ATOM 951 C C . THR A 1 126 ? -0.929 11.154 10.438 1.00 96.94 126 THR A C 1
ATOM 953 O O . THR A 1 126 ? -1.896 11.890 10.573 1.00 96.94 126 THR A O 1
ATOM 956 N N . SER A 1 127 ? -1.047 9.830 10.563 1.00 97.50 127 SER A N 1
ATOM 957 C CA . SER A 1 127 ? -2.347 9.193 10.828 1.00 97.50 127 SER A CA 1
ATOM 958 C C . SER A 1 127 ? -3.035 9.679 12.114 1.00 97.50 127 SER A C 1
ATOM 960 O O . SER A 1 127 ? -4.242 9.523 12.235 1.00 97.50 127 SER A O 1
ATOM 962 N N . GLN A 1 128 ? -2.274 10.207 13.081 1.00 97.75 128 GLN A N 1
ATOM 963 C CA . GLN A 1 128 ? -2.772 10.625 14.395 1.00 97.75 128 GLN A CA 1
ATOM 964 C C . GLN A 1 128 ? -3.188 12.106 14.466 1.00 97.75 128 GLN A C 1
ATOM 966 O O . GLN A 1 128 ? -3.915 12.467 15.391 1.00 97.75 128 GLN A O 1
ATOM 971 N N . GLN A 1 129 ? -2.689 12.949 13.557 1.00 94.69 129 GLN A N 1
ATOM 972 C CA . GLN A 1 129 ? -2.933 14.399 13.524 1.00 94.69 129 GLN A CA 1
ATOM 973 C C . GLN A 1 129 ? -4.118 14.746 12.632 1.00 94.69 129 GLN A C 1
ATOM 975 O O . GLN A 1 129 ? -4.792 15.743 12.965 1.00 94.69 129 GLN A O 1
#

Sequence (129 aa):
MMEGKGCTANALLIVNNLLVCANAGDTRCVVGEAGRAIPLSTDHKPNLKRERDRIYKAGSTVNIEGRIDGNLNLSRAIGDIAHKKNPRLGLHEQAITSLPDIKMHQISNKTDFVVIGCDGIWETKTSQQ

Radius of gyration: 15.89 Å; chains: 1; bounding box: 38×30×47 Å

InterPro domains:
  IPR001932 PPM-type phosphatase-like domain [PF00481] (5-129)
  IPR001932 PPM-type phosphatase-like domain [PS51746] (1-129)
  IPR001932 PPM-type phosphatase-like domain [SM00332] (4-129)
  IPR001932 PPM-type phosphatase-like domain [cd00143] (6-129)
  IPR015655 Protein phosphatase 2C [PTHR13832] (6-129)
  IPR036457 PPM-type phosphatase-like domain superfamily [G3DSA:3.60.40.10] (1-129)
  IPR036457 PPM-type phosphatase-like domain superfamily [SSF81606] (4-128)

Secondary structure (DSSP, 8-state):
--TT-EE-EEEEEEETTEEEEEEESS-EEEEEETTEEEESS----TTSHHHHHHHHHTT--B-TTS-BTTTBS-SB-EE-GGGG--TTS-TTTSSSB-PPEEEEEE--TTEEEEEEE-HHHHTT--TT-

pLDDT: mean 95.69, std 7.04, range [50.25, 98.75]

Foldseek 3Di:
DQQQDWAWDWDWDDDPQKTKIWTFAQKWKWWQFLLDTDTQFDHAFCPPPVLVVLLVVQVWHQDPCRDTNPHHRIQETGGNNVQQPSPVDDQCSTNYHPGTDIGMDGHDPRTDDMDIGHCVDVVPDPSND

Organism: NCBI:txid1082188